Protein AF-A0A060C1L7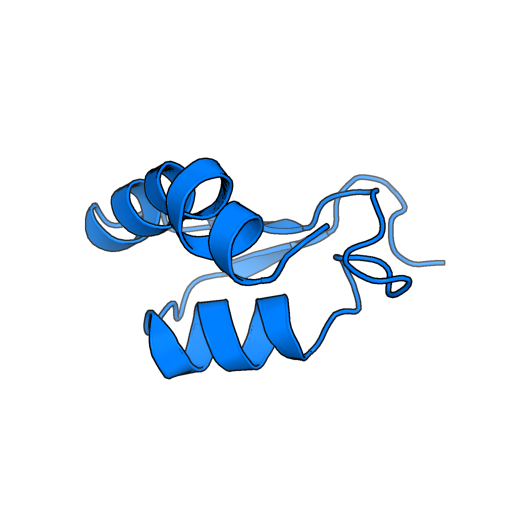-F1 (afdb_monomer_lite)

Secondary structure (DSSP, 8-state):
--HHHIIIIISHHHHHHHHTT--EEE--SSEETTEEGGG-HIIIIIIIIIIT---SEEEPPTT---

Organism: NCBI:txid290608

Structure (mmCIF, N/CA/C/O backbone):
data_AF-A0A060C1L7-F1
#
_entry.id   AF-A0A060C1L7-F1
#
loop_
_atom_site.group_PDB
_atom_site.id
_atom_site.type_symbol
_atom_site.label_atom_id
_atom_site.label_alt_id
_atom_site.label_comp_id
_atom_site.label_asym_id
_atom_site.label_entity_id
_atom_site.label_seq_id
_atom_site.pdbx_PDB_ins_code
_atom_site.Cartn_x
_atom_site.Cartn_y
_atom_site.Cartn_z
_atom_site.occupancy
_atom_site.B_iso_or_equiv
_atom_site.auth_seq_id
_atom_site.auth_comp_id
_atom_site.auth_asym_id
_atom_site.auth_atom_id
_atom_site.pdbx_PDB_model_num
ATOM 1 N N . MET A 1 1 ? 12.538 8.623 -3.115 1.00 87.00 1 MET A N 1
ATOM 2 C CA . MET A 1 1 ? 11.794 9.861 -2.738 1.00 87.00 1 MET A CA 1
ATOM 3 C C . MET A 1 1 ? 11.914 10.004 -1.222 1.00 87.00 1 MET A C 1
ATOM 5 O O . MET A 1 1 ? 12.281 9.028 -0.594 1.00 87.00 1 MET A O 1
ATOM 9 N N . SER A 1 2 ? 11.675 11.162 -0.594 1.00 93.38 2 SER A N 1
ATOM 10 C CA . SER A 1 2 ? 11.660 11.174 0.881 1.00 93.38 2 SER A CA 1
ATOM 11 C C . SER A 1 2 ? 10.381 10.520 1.423 1.00 93.38 2 SER A C 1
ATOM 13 O O . SER A 1 2 ? 9.311 10.674 0.831 1.00 93.38 2 SER A O 1
ATOM 15 N N . SER A 1 3 ? 10.468 9.852 2.576 1.00 93.19 3 SER A N 1
ATOM 16 C CA . SER A 1 3 ? 9.290 9.280 3.247 1.00 93.19 3 SER A CA 1
ATOM 17 C C . SER A 1 3 ? 8.225 10.344 3.562 1.00 93.19 3 SER A C 1
ATOM 19 O O . SER A 1 3 ? 7.033 10.098 3.389 1.00 93.19 3 SER A O 1
ATOM 21 N N . ILE A 1 4 ? 8.637 11.566 3.920 1.00 96.69 4 ILE A N 1
ATOM 22 C CA . ILE A 1 4 ? 7.712 12.681 4.181 1.00 96.69 4 ILE A CA 1
ATOM 23 C C . ILE A 1 4 ? 6.916 13.017 2.919 1.00 96.69 4 ILE A C 1
ATOM 25 O O . ILE A 1 4 ? 5.693 13.118 2.965 1.00 96.69 4 ILE A O 1
ATOM 29 N N . THR A 1 5 ? 7.599 13.144 1.780 1.00 97.12 5 THR A N 1
ATOM 30 C CA . THR A 1 5 ? 6.948 13.460 0.505 1.00 97.12 5 THR A CA 1
ATOM 31 C C . THR A 1 5 ? 5.972 12.357 0.099 1.00 97.12 5 THR A C 1
ATOM 33 O O . THR A 1 5 ? 4.859 12.666 -0.316 1.00 97.12 5 THR A O 1
ATOM 36 N N . LEU A 1 6 ? 6.346 11.082 0.270 1.00 96.19 6 LEU A N 1
ATOM 37 C CA . LEU A 1 6 ? 5.455 9.951 -0.000 1.00 96.19 6 LEU A CA 1
ATOM 38 C C . LEU A 1 6 ? 4.137 10.088 0.778 1.00 96.19 6 LEU A C 1
ATOM 40 O O . LEU A 1 6 ? 3.063 10.078 0.180 1.00 96.19 6 LEU A O 1
ATOM 44 N N . HIS A 1 7 ? 4.223 10.279 2.096 1.00 97.06 7 HIS A N 1
ATOM 45 C CA . HIS A 1 7 ? 3.057 10.274 2.982 1.00 97.06 7 HIS A CA 1
ATOM 46 C C . HIS A 1 7 ? 2.210 11.542 2.899 1.00 97.06 7 HIS A C 1
ATOM 48 O O . HIS A 1 7 ? 0.994 11.465 3.037 1.00 97.06 7 HIS A O 1
ATOM 54 N N . GLN A 1 8 ? 2.831 12.703 2.693 1.00 97.44 8 GLN A N 1
ATOM 55 C CA . GLN A 1 8 ? 2.117 13.980 2.716 1.00 97.44 8 GLN A CA 1
ATOM 56 C C . GLN A 1 8 ? 1.604 14.419 1.347 1.00 97.44 8 GLN A C 1
ATOM 58 O O . GLN A 1 8 ? 0.669 15.210 1.289 1.00 97.44 8 GLN A O 1
ATOM 63 N N . VAL A 1 9 ? 2.202 13.934 0.256 1.00 97.81 9 VAL A N 1
ATOM 64 C CA . VAL A 1 9 ? 1.866 14.400 -1.098 1.00 97.81 9 VAL A CA 1
ATOM 65 C C . VAL A 1 9 ? 1.202 13.307 -1.924 1.00 97.81 9 VAL A C 1
ATOM 67 O O . VAL A 1 9 ? 0.187 13.568 -2.561 1.00 97.81 9 VAL A O 1
ATOM 70 N N . TYR A 1 10 ? 1.741 12.086 -1.914 1.00 97.31 10 TYR A N 1
ATOM 71 C CA . TYR A 1 10 ? 1.306 11.046 -2.852 1.00 97.31 10 TYR A CA 1
ATOM 72 C C . TYR A 1 10 ? 0.251 10.106 -2.277 1.00 97.31 10 TYR A C 1
ATOM 74 O O . TYR A 1 10 ? -0.712 9.786 -2.961 1.00 97.31 10 TYR 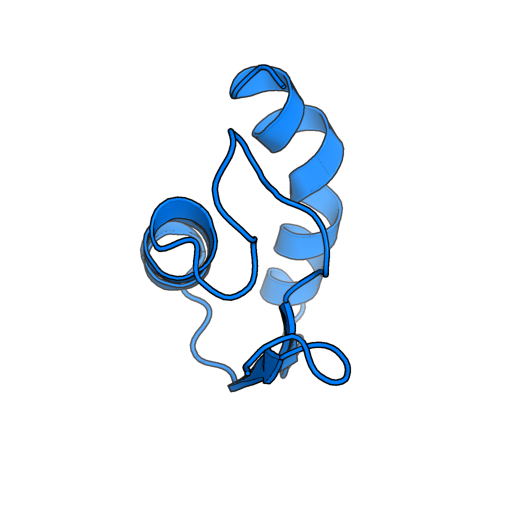A O 1
ATOM 82 N N . LEU A 1 11 ? 0.410 9.668 -1.029 1.00 97.81 11 LEU A N 1
ATOM 83 C CA . LEU A 1 11 ? -0.502 8.719 -0.391 1.00 97.81 11 LEU A CA 1
ATOM 84 C C . LEU A 1 11 ? -1.909 9.242 -0.006 1.00 97.81 11 LEU A C 1
ATOM 86 O O . LEU A 1 11 ? -2.828 8.419 -0.004 1.00 97.81 11 LEU A O 1
ATOM 90 N N . PRO A 1 12 ? -2.147 10.542 0.287 1.00 98.44 12 PRO A N 1
ATOM 91 C CA . PRO A 1 12 ? -3.454 11.014 0.756 1.00 98.44 12 PRO A CA 1
ATOM 92 C C . PRO A 1 12 ? -4.676 10.640 -0.105 1.00 98.44 12 PRO A C 1
ATOM 94 O O . PRO A 1 12 ? -5.656 10.175 0.476 1.00 98.44 12 PRO A O 1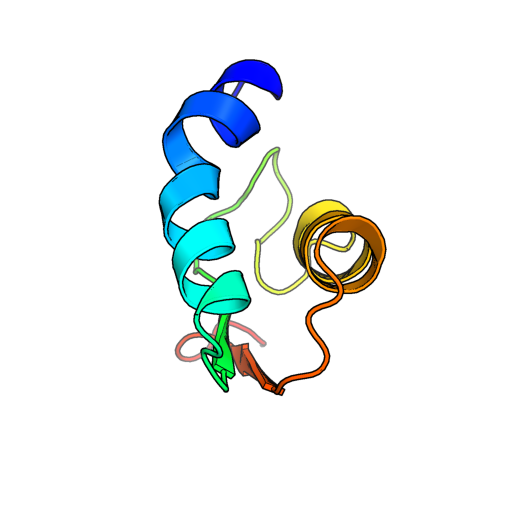
ATOM 97 N N . PRO A 1 13 ? -4.671 10.779 -1.450 1.00 98.44 13 PRO A N 1
ATOM 98 C CA . PRO A 1 13 ? -5.847 10.430 -2.251 1.00 98.44 13 PRO A CA 1
ATOM 99 C C . PRO A 1 13 ? -6.196 8.935 -2.191 1.00 98.44 13 PRO A C 1
ATOM 101 O O . PRO A 1 13 ? -7.373 8.587 -2.187 1.00 98.44 13 PRO A O 1
ATOM 104 N N . TYR A 1 14 ? -5.199 8.050 -2.092 1.00 98.19 14 TYR A N 1
ATOM 105 C CA . TYR A 1 14 ? -5.434 6.608 -1.976 1.00 98.19 14 TYR A CA 1
ATOM 106 C C . TYR A 1 14 ? -6.039 6.247 -0.618 1.00 98.19 14 TYR A C 1
ATOM 108 O O . TYR A 1 14 ? -6.988 5.470 -0.560 1.00 98.19 14 TYR A O 1
ATOM 116 N N . LYS A 1 15 ? -5.533 6.858 0.463 1.00 98.38 15 LYS A N 1
ATOM 117 C CA . LYS A 1 15 ? -6.091 6.682 1.809 1.00 98.38 15 LYS A CA 1
ATOM 118 C C . LYS A 1 15 ? -7.546 7.140 1.868 1.00 98.38 15 LYS A C 1
ATOM 120 O O . LYS A 1 15 ? -8.383 6.394 2.357 1.00 98.38 15 LYS A O 1
ATOM 125 N N . ALA A 1 16 ? -7.849 8.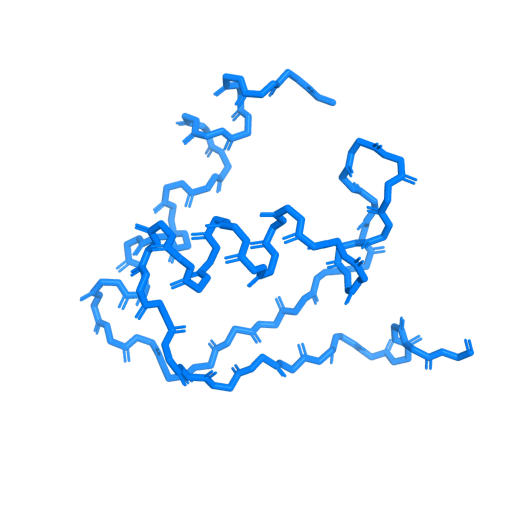311 1.304 1.00 98.44 16 ALA A N 1
ATOM 126 C CA . ALA A 1 16 ? -9.213 8.829 1.244 1.00 98.44 16 ALA A CA 1
ATOM 127 C C . ALA A 1 16 ? -10.152 7.884 0.474 1.00 98.44 16 ALA A C 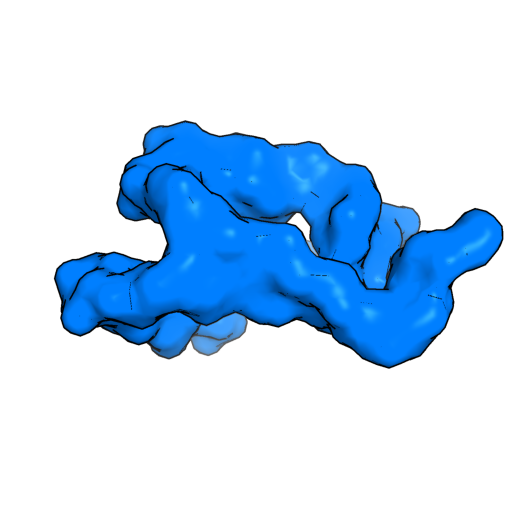1
ATOM 129 O O . ALA A 1 16 ? -11.238 7.581 0.948 1.00 98.44 16 ALA A O 1
ATOM 130 N N . ALA A 1 17 ? -9.726 7.353 -0.678 1.00 98.25 17 ALA A N 1
ATOM 131 C CA . ALA A 1 17 ? -10.534 6.395 -1.436 1.00 98.25 17 ALA A CA 1
ATOM 132 C C . ALA A 1 17 ? -10.816 5.100 -0.649 1.00 98.25 17 ALA A C 1
ATOM 134 O O . ALA A 1 17 ? -11.911 4.548 -0.737 1.00 98.25 17 ALA A O 1
ATOM 135 N N . ILE A 1 18 ? -9.841 4.621 0.126 1.00 97.94 18 ILE A N 1
ATOM 136 C CA . ILE A 1 18 ? -9.995 3.445 0.991 1.00 97.94 18 ILE A CA 1
ATOM 137 C C . ILE A 1 18 ? -10.954 3.735 2.150 1.00 97.94 18 ILE A C 1
ATOM 139 O O . ILE A 1 18 ? -11.832 2.921 2.421 1.00 97.94 18 ILE A O 1
ATOM 143 N N . GLU A 1 19 ? -10.823 4.893 2.799 1.00 97.62 19 GLU A N 1
ATOM 144 C CA . GLU A 1 19 ? -11.709 5.320 3.892 1.00 97.62 19 GLU A CA 1
ATOM 145 C C . GLU A 1 19 ? -13.166 5.494 3.421 1.00 97.62 19 GLU A C 1
ATOM 147 O O . GLU A 1 19 ? -14.089 5.203 4.178 1.00 97.62 19 GLU A O 1
ATOM 152 N N . GLU A 1 20 ? -13.377 5.865 2.154 1.00 98.19 20 GLU A N 1
ATOM 153 C CA . GLU A 1 20 ? -14.695 5.931 1.501 1.00 98.19 20 GLU A CA 1
ATOM 154 C C . GLU A 1 20 ? -15.202 4.568 0.976 1.00 98.19 20 GLU A C 1
ATOM 156 O O . GLU A 1 20 ? -16.257 4.487 0.345 1.00 98.19 20 GLU A O 1
ATOM 161 N N . GLY A 1 21 ? -14.479 3.472 1.235 1.00 97.06 21 GLY A N 1
ATOM 162 C CA . GLY A 1 21 ? -14.947 2.113 0.953 1.00 97.06 21 GLY A CA 1
ATOM 163 C C . GLY A 1 21 ? -14.591 1.567 -0.431 1.00 97.06 21 GLY A C 1
ATOM 164 O O . GLY A 1 21 ? -15.310 0.712 -0.955 1.00 97.06 21 GLY A O 1
ATOM 165 N N . ALA A 1 22 ? -13.493 2.022 -1.046 1.00 98.19 22 ALA A N 1
ATOM 166 C CA . ALA A 1 22 ? -12.960 1.366 -2.239 1.00 98.19 22 ALA A CA 1
ATOM 167 C C . ALA A 1 22 ? -12.743 -0.139 -1.988 1.00 98.19 22 ALA A C 1
ATOM 169 O O . ALA A 1 22 ? -12.088 -0.528 -1.027 1.00 98.19 22 ALA A O 1
ATOM 170 N N . ALA A 1 23 ? -13.267 -0.995 -2.870 1.00 97.56 23 ALA A N 1
ATOM 171 C CA . ALA A 1 23 ? -13.214 -2.452 -2.693 1.00 97.56 23 ALA A CA 1
ATOM 172 C C . ALA A 1 23 ? -11.885 -3.085 -3.144 1.00 97.56 23 ALA A C 1
ATOM 174 O O . ALA A 1 23 ? -11.533 -4.192 -2.727 1.00 97.56 23 ALA A O 1
ATOM 175 N N . THR A 1 24 ? -11.162 -2.407 -4.039 1.00 98.12 24 THR A N 1
ATOM 176 C CA . THR A 1 24 ? -9.957 -2.940 -4.681 1.00 98.12 24 THR A CA 1
ATOM 177 C C . THR A 1 24 ? -8.878 -1.878 -4.819 1.00 98.12 24 THR A C 1
ATOM 179 O O . THR A 1 24 ? -9.186 -0.726 -5.121 1.00 98.12 24 THR A O 1
ATOM 182 N N . VAL A 1 25 ? -7.617 -2.290 -4.706 1.00 98.06 25 VAL A N 1
ATOM 183 C CA . VAL A 1 25 ? -6.433 -1.467 -4.997 1.00 98.06 25 VAL A CA 1
ATOM 184 C C . VAL A 1 25 ? -5.592 -2.167 -6.060 1.00 98.06 25 VAL A C 1
ATOM 186 O O . VAL A 1 25 ? -5.486 -3.391 -6.057 1.00 98.06 25 VAL A O 1
ATOM 189 N N . MET A 1 26 ? -4.989 -1.405 -6.969 1.00 98.31 26 MET A N 1
ATOM 190 C CA . MET A 1 26 ? -4.057 -1.927 -7.969 1.00 98.31 26 MET A CA 1
ATOM 191 C C . MET A 1 26 ? -2.624 -1.538 -7.592 1.00 98.31 26 MET A C 1
ATOM 193 O O . MET A 1 26 ? -2.380 -0.373 -7.273 1.00 98.31 26 MET A O 1
ATOM 197 N N . SER A 1 27 ? -1.686 -2.489 -7.596 1.00 96.75 27 SER A N 1
ATOM 198 C CA . SER A 1 27 ? -0.260 -2.164 -7.443 1.00 96.75 27 SER A CA 1
ATOM 199 C C . SER A 1 27 ? 0.257 -1.463 -8.697 1.00 96.75 27 SER A C 1
ATOM 201 O O . SER A 1 27 ? -0.275 -1.680 -9.776 1.00 96.75 27 SER A O 1
ATOM 203 N N . SER A 1 28 ? 1.281 -0.620 -8.578 1.00 96.38 28 SER A N 1
ATOM 204 C CA . SER A 1 28 ? 1.843 0.109 -9.720 1.00 96.38 28 SER A CA 1
ATOM 205 C C . SER A 1 28 ? 3.089 -0.568 -10.302 1.00 96.38 28 SER A C 1
ATOM 207 O O . SER A 1 28 ? 3.740 -1.391 -9.656 1.00 96.38 28 SER A O 1
ATOM 209 N N . PHE A 1 29 ? 3.460 -0.173 -11.523 1.00 96.62 29 PHE A N 1
ATOM 210 C CA . PHE A 1 29 ? 4.679 -0.642 -12.193 1.00 96.62 29 PHE A CA 1
ATOM 211 C C . PHE A 1 29 ? 5.982 -0.137 -11.580 1.00 96.62 29 PHE A C 1
ATOM 213 O O . PHE A 1 29 ? 7.023 -0.777 -11.711 1.00 96.62 29 PHE A O 1
ATOM 220 N N . ASN A 1 30 ? 5.960 1.055 -10.990 1.00 95.62 30 ASN A N 1
ATOM 221 C CA . ASN A 1 30 ? 7.180 1.712 -10.556 1.00 95.62 30 ASN A CA 1
ATOM 222 C C . ASN A 1 30 ? 7.753 1.075 -9.287 1.00 95.62 30 ASN A C 1
ATOM 224 O O . ASN A 1 30 ? 7.056 0.478 -8.465 1.00 95.62 30 ASN A O 1
ATOM 228 N N . GLU A 1 31 ? 9.040 1.308 -9.083 1.00 95.62 31 GLU A N 1
ATOM 229 C CA . GLU A 1 31 ? 9.676 1.063 -7.801 1.00 95.62 31 GLU A CA 1
ATOM 230 C C . GLU A 1 31 ? 9.378 2.208 -6.832 1.00 95.62 31 GLU A C 1
ATOM 232 O O . GLU A 1 31 ? 9.253 3.376 -7.220 1.00 95.62 31 GLU A O 1
ATOM 237 N N . VAL A 1 32 ? 9.291 1.871 -5.551 1.00 95.44 32 VAL A N 1
ATOM 238 C CA . VAL A 1 32 ? 9.296 2.833 -4.452 1.00 95.44 32 VAL A CA 1
ATOM 239 C C . VAL A 1 32 ? 10.468 2.472 -3.559 1.00 95.44 32 VAL A C 1
ATOM 241 O O . VAL A 1 32 ? 10.538 1.366 -3.030 1.00 95.44 32 VAL A O 1
ATOM 244 N N . ASP A 1 33 ? 11.419 3.401 -3.475 1.00 93.75 33 ASP A N 1
ATOM 245 C CA . ASP A 1 33 ? 12.702 3.234 -2.787 1.00 93.75 33 ASP A CA 1
ATOM 246 C C . ASP A 1 33 ? 13.467 1.962 -3.216 1.00 93.75 33 ASP A C 1
ATOM 248 O O . ASP A 1 33 ? 14.045 1.250 -2.400 1.00 93.75 33 ASP A O 1
ATOM 252 N N . GLY A 1 34 ? 13.482 1.698 -4.530 1.00 94.69 34 GLY A N 1
ATOM 253 C CA . GLY A 1 34 ? 14.237 0.603 -5.158 1.00 94.69 34 GLY A CA 1
ATOM 254 C C . GLY A 1 34 ? 13.556 -0.766 -5.106 1.00 94.69 34 GLY A C 1
ATOM 255 O O . GLY A 1 34 ? 14.149 -1.759 -5.516 1.00 94.69 34 GLY A O 1
ATOM 256 N N . VAL A 1 35 ? 12.324 -0.839 -4.591 1.00 96.62 35 VAL A N 1
ATOM 257 C CA . VAL A 1 35 ? 11.541 -2.078 -4.526 1.00 96.62 35 VAL A CA 1
ATOM 258 C C . VAL A 1 35 ? 10.294 -1.933 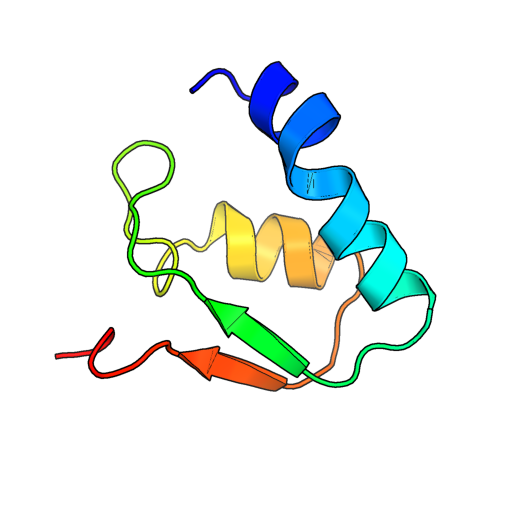-5.402 1.00 96.62 35 VAL A C 1
ATOM 260 O O . VAL A 1 35 ? 9.534 -0.979 -5.189 1.00 96.62 35 VAL A O 1
ATOM 263 N N . PRO A 1 36 ? 10.037 -2.849 -6.357 1.00 96.94 36 PRO A N 1
ATOM 264 C CA . PRO A 1 36 ? 8.826 -2.829 -7.178 1.00 96.94 36 PRO A CA 1
ATOM 265 C C . PRO A 1 36 ? 7.568 -2.771 -6.313 1.00 96.94 36 PRO A C 1
ATOM 267 O O . PRO A 1 36 ? 7.425 -3.577 -5.393 1.00 96.94 36 PRO A O 1
ATOM 270 N N . ALA A 1 37 ? 6.645 -1.847 -6.596 1.00 96.88 37 ALA A N 1
ATOM 271 C CA . ALA A 1 37 ? 5.473 -1.631 -5.742 1.00 96.88 37 ALA A CA 1
ATOM 272 C C . ALA A 1 37 ? 4.612 -2.898 -5.578 1.00 96.88 37 ALA A C 1
ATOM 274 O O . ALA A 1 37 ? 4.103 -3.156 -4.490 1.00 96.88 37 ALA A O 1
ATOM 275 N N . THR A 1 38 ? 4.528 -3.730 -6.620 1.00 97.00 38 THR A N 1
ATOM 276 C CA . THR A 1 38 ? 3.842 -5.037 -6.612 1.00 97.00 38 THR A CA 1
ATOM 277 C C . THR A 1 38 ? 4.404 -6.030 -5.585 1.00 97.00 38 THR A C 1
ATOM 279 O O . THR A 1 38 ? 3.662 -6.875 -5.096 1.00 97.00 38 THR A O 1
ATOM 282 N N . GLY A 1 39 ? 5.685 -5.920 -5.221 1.00 95.69 39 GLY A N 1
ATOM 283 C CA . GLY A 1 39 ? 6.344 -6.757 -4.211 1.00 95.69 39 GLY A CA 1
ATOM 284 C C . GLY A 1 39 ? 6.771 -5.995 -2.954 1.00 95.69 39 GLY A C 1
ATOM 285 O O . GLY A 1 39 ? 7.560 -6.510 -2.165 1.00 95.69 39 GLY A O 1
ATOM 286 N N . ASN A 1 40 ? 6.312 -4.756 -2.770 1.00 97.38 40 ASN A N 1
ATOM 287 C CA . ASN A 1 40 ? 6.789 -3.894 -1.696 1.00 97.38 40 ASN A CA 1
ATOM 288 C C . ASN A 1 40 ? 5.994 -4.139 -0.403 1.00 97.38 40 ASN A C 1
ATOM 290 O O . ASN A 1 40 ? 4.896 -3.610 -0.227 1.00 97.38 40 ASN A O 1
ATOM 294 N N . GLU A 1 41 ? 6.563 -4.924 0.517 1.00 97.38 41 GLU A N 1
ATOM 295 C CA . GLU A 1 41 ? 5.951 -5.260 1.815 1.00 97.38 41 GLU A CA 1
ATOM 296 C C . GLU A 1 41 ? 5.618 -4.013 2.649 1.00 97.38 41 GLU A C 1
ATOM 298 O O . GLU A 1 41 ? 4.571 -3.950 3.296 1.00 97.38 41 GLU A O 1
ATOM 303 N N . TYR A 1 42 ? 6.462 -2.977 2.597 1.00 97.75 42 TYR A N 1
ATOM 304 C CA . TYR A 1 42 ? 6.189 -1.737 3.317 1.00 97.75 42 TYR A CA 1
ATOM 305 C C . TYR A 1 42 ? 4.901 -1.071 2.819 1.00 97.75 42 TYR A C 1
ATOM 307 O O . TYR A 1 42 ? 4.064 -0.672 3.625 1.00 97.75 42 TYR A O 1
ATOM 315 N N . LEU A 1 43 ? 4.699 -0.989 1.503 1.00 97.69 43 LEU A N 1
ATOM 316 C CA . LEU A 1 43 ? 3.485 -0.394 0.944 1.00 97.69 43 LEU A CA 1
ATOM 317 C C . LEU A 1 43 ? 2.258 -1.288 1.134 1.00 97.69 43 LEU A C 1
ATOM 319 O O . LEU A 1 43 ? 1.226 -0.815 1.604 1.00 97.69 43 LEU A O 1
ATOM 323 N N . LEU A 1 44 ? 2.360 -2.565 0.760 1.00 97.88 44 LEU A N 1
ATOM 324 C CA . LEU A 1 44 ? 1.201 -3.452 0.657 1.00 97.88 44 LEU A CA 1
ATOM 325 C C . LEU A 1 44 ? 0.762 -4.035 2.001 1.00 97.88 44 LEU A C 1
ATOM 327 O O . LEU A 1 44 ? -0.433 -4.221 2.211 1.00 97.88 44 LEU A O 1
ATOM 331 N N . ASP A 1 45 ? 1.694 -4.311 2.912 1.00 97.94 45 ASP A N 1
ATOM 332 C CA . ASP A 1 45 ? 1.375 -4.886 4.218 1.00 97.94 45 ASP A CA 1
ATOM 333 C C . ASP A 1 45 ? 1.413 -3.826 5.320 1.00 97.94 45 ASP A C 1
ATOM 335 O O . ASP A 1 45 ? 0.411 -3.606 6.002 1.00 97.94 45 ASP A O 1
ATOM 339 N N . LYS A 1 46 ? 2.532 -3.110 5.483 1.00 98.25 46 LYS A N 1
ATOM 340 C CA . LYS A 1 46 ? 2.647 -2.142 6.581 1.00 98.25 46 LYS A CA 1
ATOM 341 C C . LYS A 1 46 ? 1.694 -0.955 6.410 1.00 98.25 46 LYS A C 1
ATOM 343 O O . LYS A 1 46 ? 0.877 -0.721 7.294 1.00 98.25 46 LYS A O 1
ATOM 348 N N . VAL A 1 47 ? 1.764 -0.235 5.294 1.00 98.12 47 VAL A N 1
ATOM 349 C CA . VAL A 1 47 ? 0.932 0.959 5.082 1.00 98.12 47 VAL A CA 1
ATOM 350 C C . VAL A 1 47 ? -0.517 0.570 4.779 1.00 98.12 47 VAL A C 1
ATOM 352 O O . VAL A 1 47 ? -1.425 0.946 5.516 1.00 98.12 47 VAL A O 1
ATOM 355 N N . LEU A 1 48 ? -0.746 -0.206 3.717 1.00 98.19 48 LEU A N 1
ATOM 356 C CA . LEU A 1 48 ? -2.092 -0.484 3.219 1.00 98.19 48 LEU A CA 1
ATOM 357 C C . LEU A 1 48 ? -2.915 -1.374 4.169 1.00 98.19 48 LEU A C 1
ATOM 359 O O . LEU A 1 48 ? -4.025 -1.003 4.549 1.00 98.19 48 LEU A O 1
ATOM 363 N N . ARG A 1 49 ? -2.395 -2.544 4.565 1.00 97.94 49 ARG A N 1
ATOM 364 C CA . ARG A 1 49 ? -3.147 -3.500 5.399 1.00 97.94 49 ARG A CA 1
ATOM 365 C C . ARG A 1 49 ? -3.134 -3.123 6.877 1.00 97.94 49 ARG A C 1
ATOM 367 O O . ARG A 1 49 ? -4.190 -3.077 7.496 1.00 97.94 49 ARG A O 1
ATOM 374 N N . LYS A 1 50 ? -1.956 -2.877 7.459 1.00 98.38 50 LYS A N 1
ATOM 375 C CA . LYS A 1 50 ? -1.807 -2.679 8.911 1.00 98.38 50 LYS A CA 1
ATOM 376 C C . LYS A 1 50 ? -2.163 -1.262 9.348 1.00 98.38 50 LYS A C 1
ATOM 378 O O . LYS A 1 50 ? -2.922 -1.110 10.299 1.00 98.38 50 LYS A O 1
ATOM 383 N N . ASP A 1 51 ? -1.632 -0.241 8.679 1.00 98.12 51 ASP A N 1
ATOM 384 C CA . ASP A 1 51 ? -1.815 1.146 9.120 1.00 98.12 51 ASP A CA 1
ATOM 385 C C . ASP A 1 51 ? -3.151 1.739 8.645 1.00 98.12 51 ASP A C 1
ATOM 387 O O . ASP A 1 51 ? -3.752 2.533 9.368 1.00 98.12 51 ASP A O 1
ATOM 391 N N . TRP A 1 52 ? -3.635 1.368 7.453 1.00 98.12 52 TRP A N 1
ATOM 392 C CA . TRP A 1 52 ? -4.920 1.853 6.921 1.00 98.12 52 TRP A CA 1
ATOM 393 C C . TRP A 1 52 ? -6.077 0.865 7.079 1.00 98.12 52 TRP A C 1
ATOM 395 O O . TRP A 1 52 ? -7.223 1.250 6.870 1.00 98.12 52 TRP A O 1
ATOM 405 N N . GLY A 1 53 ? -5.807 -0.384 7.465 1.00 97.81 53 GLY A N 1
ATOM 406 C CA . GLY A 1 53 ? -6.856 -1.374 7.712 1.00 97.81 53 GLY A CA 1
ATOM 407 C C . GLY A 1 53 ? -7.554 -1.888 6.451 1.00 97.81 53 GLY A C 1
ATOM 408 O O . GLY A 1 53 ? -8.666 -2.394 6.555 1.00 97.81 53 GLY A O 1
ATOM 409 N N . PHE A 1 54 ? -6.946 -1.764 5.265 1.00 98.44 54 PHE A N 1
ATOM 410 C CA . PHE A 1 54 ? -7.561 -2.235 4.024 1.00 98.44 54 PHE A CA 1
ATOM 411 C C . PHE A 1 54 ? -7.612 -3.770 3.971 1.00 98.44 54 PHE A C 1
ATOM 413 O O . PHE A 1 54 ? -6.576 -4.445 3.921 1.00 98.44 54 PHE A O 1
ATOM 420 N N . ASP A 1 55 ? -8.818 -4.331 3.915 1.00 97.19 55 ASP A N 1
ATOM 421 C CA . ASP A 1 55 ? -9.093 -5.773 3.860 1.00 97.19 55 ASP A CA 1
ATOM 422 C C . ASP A 1 55 ? -9.526 -6.266 2.465 1.00 97.19 55 ASP A C 1
ATOM 424 O O . ASP A 1 55 ? -9.624 -7.471 2.234 1.00 97.19 55 ASP A O 1
ATOM 428 N N . GLY A 1 56 ? -9.688 -5.352 1.506 1.00 97.25 56 GLY A N 1
ATOM 429 C CA . GLY A 1 56 ? -10.090 -5.658 0.137 1.00 97.25 56 GLY A CA 1
ATOM 430 C C . GLY A 1 56 ? -9.021 -6.357 -0.713 1.00 97.25 56 GLY A C 1
ATOM 431 O O . GLY A 1 56 ? -7.926 -6.735 -0.262 1.00 97.25 56 GLY A O 1
ATOM 432 N N . LEU A 1 57 ? -9.348 -6.529 -1.995 1.00 97.88 57 LEU A N 1
ATOM 433 C CA . LEU A 1 57 ? -8.489 -7.216 -2.959 1.00 97.88 57 LEU A CA 1
ATOM 434 C C . LEU A 1 57 ? -7.408 -6.275 -3.504 1.00 97.88 57 LEU A C 1
ATOM 436 O O . LEU A 1 57 ? -7.702 -5.169 -3.958 1.00 97.88 57 LEU A O 1
ATOM 440 N N . VAL A 1 58 ? -6.163 -6.752 -3.519 1.00 97.75 58 VAL A N 1
ATOM 441 C CA . VAL A 1 58 ? -5.068 -6.103 -4.249 1.00 97.75 58 VAL A CA 1
ATOM 442 C C . VAL A 1 58 ? -4.864 -6.842 -5.566 1.00 97.75 58 VAL A C 1
ATOM 444 O O . VAL A 1 58 ? -4.677 -8.058 -5.570 1.00 97.75 58 VAL A O 1
ATOM 447 N N . VAL A 1 59 ? -4.916 -6.112 -6.674 1.00 97.19 59 VAL A N 1
ATOM 448 C CA . VAL A 1 59 ? -4.718 -6.633 -8.030 1.00 97.19 59 VAL A CA 1
ATOM 449 C C . VAL A 1 59 ? -3.372 -6.134 -8.548 1.00 97.19 59 VAL A C 1
ATOM 451 O O . VAL A 1 59 ? -3.031 -4.970 -8.359 1.00 97.19 59 VAL A O 1
ATOM 454 N N . SER A 1 60 ? -2.589 -6.995 -9.194 1.00 96.38 60 SER A N 1
ATOM 455 C CA . SER A 1 60 ? -1.362 -6.550 -9.858 1.00 96.38 60 SER A CA 1
ATOM 456 C C . SER A 1 60 ? -1.687 -5.775 -11.134 1.00 96.38 60 SER A C 1
ATOM 458 O O . SER A 1 60 ? -2.592 -6.183 -11.867 1.00 96.38 60 SER A O 1
ATOM 460 N N . ASP A 1 61 ? -0.914 -4.740 -11.464 1.00 95.62 61 ASP A N 1
ATOM 461 C CA . ASP A 1 61 ? -0.966 -4.170 -12.817 1.00 95.62 61 ASP A CA 1
ATOM 462 C C . ASP A 1 61 ? -0.541 -5.210 -13.876 1.00 95.62 61 ASP A C 1
ATOM 464 O O . ASP A 1 61 ? 0.047 -6.257 -13.571 1.00 95.62 61 ASP A O 1
ATOM 468 N N . TRP A 1 62 ? -0.823 -4.917 -15.141 1.00 92.12 62 TRP A N 1
ATOM 469 C CA . TRP A 1 62 ? -0.612 -5.809 -16.279 1.00 92.12 62 TRP A CA 1
ATOM 470 C C . TRP A 1 62 ? 0.816 -6.377 -16.350 1.00 92.12 62 TRP A C 1
ATOM 472 O O . TRP A 1 62 ? 1.765 -5.641 -16.584 1.00 92.12 62 TRP A O 1
ATOM 482 N N . MET A 1 63 ? 0.983 -7.700 -16.228 1.00 89.50 63 MET A N 1
ATOM 483 C CA . MET A 1 63 ? 2.302 -8.372 -16.236 1.00 89.50 63 MET A CA 1
ATOM 484 C C . MET A 1 63 ? 3.307 -7.837 -15.195 1.00 89.50 63 MET A C 1
ATOM 486 O O . MET A 1 63 ? 4.515 -7.970 -15.369 1.00 89.50 63 MET A O 1
ATOM 490 N N . SER A 1 64 ? 2.839 -7.279 -14.076 1.00 87.62 64 SER A N 1
ATOM 491 C CA . SER A 1 64 ? 3.732 -6.864 -12.981 1.00 87.62 64 SER A CA 1
ATOM 492 C C . SER A 1 64 ? 4.363 -8.029 -12.203 1.00 87.62 64 SER A C 1
ATOM 494 O O . SER A 1 64 ? 5.202 -7.801 -11.334 1.00 87.62 64 SER A O 1
ATOM 496 N N . ILE A 1 65 ? 3.945 -9.267 -12.478 1.00 83.31 65 ILE A N 1
ATOM 497 C CA . ILE A 1 65 ? 4.467 -10.499 -11.880 1.00 83.31 65 ILE A CA 1
ATOM 498 C C . ILE A 1 65 ? 4.928 -11.402 -13.029 1.00 83.31 65 ILE A C 1
ATOM 500 O O . ILE A 1 65 ? 4.123 -11.716 -13.910 1.00 83.31 65 ILE A O 1
ATOM 504 N N . GLY A 1 66 ? 6.200 -11.811 -13.011 1.00 73.06 66 GLY A N 1
ATOM 505 C CA . GLY A 1 66 ? 6.844 -12.647 -14.028 1.00 73.06 66 GLY A CA 1
ATOM 506 C C . GLY A 1 66 ? 8.127 -13.290 -13.524 1.00 73.06 66 GLY A C 1
ATOM 507 O O . GLY A 1 66 ? 8.720 -12.738 -12.570 1.00 73.06 66 GLY A O 1
#

Radius of gyration: 11.63 Å; chains: 1; bounding box: 29×27×25 Å

Sequence (66 aa):
MSSITLHQVYLPPYKAAIEEGAATVMSSFNEVDGVPATGNEYLLDKVLRKDWGFDGLVVSDWMSIG

Foldseek 3Di:
DDPCCCVVPPCVVVLVCVVVPDQEAEFDQDDDPNHRRVPDCCVVPVVQCPVSVRPHYYHYPDPSDD

pLDDT: mean 96.13, std 4.03, range [73.06, 98.44]

InterPro domains:
  IPR001764 Glycoside hydrolase, family 3, N-terminal [PF00933] (5-65)
  IPR017853 Glycoside hydrolase superfamily [SSF51445] (5-65)
  IPR019800 Glycoside hydrolase, family 3, active site [PS00775] (47-64)
  IPR036962 Glycoside hydrolase, family 3, N-terminal domain superfamily [G3DSA:3.20.20.300] (1-66)
  IPR051915 Cellulose Degradation Glycosyl Hydrolase 3 [PTHR30620] (3-65)